Protein AF-A0A916QEJ2-F1 (afdb_monomer)

pLDDT: mean 86.18, std 12.15, range [43.97, 95.94]

Mean predicted aligned error: 6.48 Å

Nearest PDB structures (foldseek):
  6rd4-assembly1_7  TM=7.305E-01  e=7.258E-01  Polytomella sp. Pringsheim 198.80
  2jp1-assembly1_B  TM=6.575E-01  e=5.614E-01  Homo sapiens
  6mqi-assembly1_A  TM=7.002E-01  e=1.001E+00  Homo sapiens
  6j8y-assembly1_C  TM=5.744E-01  e=1.380E+00  Homo sapiens
  5in9-assembly2_B  TM=2.796E-01  e=3.855E+00  Canis lupus familiaris

Organism: NCBI:txid2749268

Radius of gyration: 16.2 Å; Cα contacts (8 Å, |Δi|>4): 136; chains: 1; bounding box: 36×39×44 Å

Sequence (119 aa):
MNLRLVVNKEADLHGVIDALHREAANAIGGRNLKIDIIDHASERLDEWWSQVLFEVAEVMEKRSYSDLPKILEANKLAGMSIDTAIDDTYVYIRLVDGDHVKFVLLERMPALMGVWTSE

Foldseek 3Di:
DEDEDEDALPDPPVVVVVVVCVVVCVVVVPDDYHYHYDFQADPVRVVLCVVLVVVVVVCLVVVVVVCVVVSSVVSDDPQKDWDWDDDQFWIWIWIDRPRGIDIDIDTRDHPPPPPPDDD

Secondary structure (DSSP, 8-state):
-EEEEE--TT--HHHHHHHHHHHHHHHHTT---EEEEE-B--HHHHHHHHHHHHHHHHHHHTT-GGGHHHHHHHTPPTTEEEEEEE-SSEEEEEEEETTEEEEEEEEPPP---------

Solvent-accessible surface area (backbone atoms only — not comparable to full-atom values): 7324 Å² total; per-residue (Å²): 88,83,45,80,43,81,67,63,86,82,57,62,61,66,65,52,52,53,50,47,51,62,58,42,55,77,73,52,76,81,58,67,76,44,78,45,74,51,65,53,57,41,70,69,55,52,54,52,48,63,69,48,44,62,63,52,48,51,30,59,74,69,64,43,64,87,49,49,67,57,59,55,58,74,70,57,55,91,77,50,47,80,48,78,49,74,60,95,54,35,38,40,38,40,40,36,48,85,92,25,24,39,72,47,81,44,77,50,75,76,81,80,72,70,81,87,68,87,133

Structure (mmCIF, N/CA/C/O backbone):
data_AF-A0A916QEJ2-F1
#
_entry.id   AF-A0A916QEJ2-F1
#
loop_
_atom_site.group_PDB
_atom_site.id
_atom_site.type_symbol
_atom_site.label_atom_id
_atom_site.label_alt_id
_atom_site.label_comp_id
_atom_site.label_asym_id
_atom_site.label_entity_id
_atom_site.label_seq_id
_atom_site.pdbx_PDB_ins_code
_atom_site.Cartn_x
_atom_site.Cartn_y
_atom_site.Cartn_z
_atom_site.occupancy
_atom_site.B_iso_or_equiv
_atom_site.auth_seq_id
_atom_site.auth_comp_id
_atom_site.auth_asym_id
_atom_site.auth_atom_id
_atom_site.pdbx_PDB_model_num
ATOM 1 N N . MET A 1 1 ? -3.807 -12.159 16.190 1.00 77.81 1 MET A N 1
ATOM 2 C CA . MET A 1 1 ? -3.722 -13.375 15.343 1.00 77.81 1 MET A CA 1
ATOM 3 C C . MET A 1 1 ? -3.056 -12.959 14.049 1.00 77.81 1 MET A C 1
ATOM 5 O O . MET A 1 1 ? -3.408 -11.888 13.581 1.00 77.81 1 MET A O 1
ATOM 9 N N . ASN A 1 2 ? -2.119 -13.740 13.507 1.00 82.25 2 ASN A N 1
ATOM 10 C CA . ASN A 1 2 ? -1.417 -13.367 12.274 1.00 82.25 2 ASN A CA 1
ATOM 11 C C . ASN A 1 2 ? -1.904 -14.254 11.131 1.00 82.25 2 ASN A C 1
ATOM 13 O O . ASN A 1 2 ? -1.859 -15.480 11.249 1.00 82.25 2 ASN A O 1
ATOM 17 N N . LEU A 1 3 ? -2.362 -13.635 10.050 1.00 85.62 3 LEU A N 1
ATOM 18 C CA . LEU A 1 3 ? -2.737 -14.308 8.816 1.00 85.62 3 LEU A CA 1
ATOM 19 C C . LEU A 1 3 ? -1.757 -13.893 7.725 1.00 85.62 3 LEU A C 1
ATOM 21 O O . LEU A 1 3 ? -1.538 -12.705 7.515 1.00 85.62 3 LEU A O 1
ATOM 25 N N . ARG A 1 4 ? -1.194 -14.878 7.024 1.00 87.50 4 ARG A N 1
ATOM 26 C CA . ARG A 1 4 ? -0.393 -14.634 5.826 1.00 87.50 4 ARG A CA 1
ATOM 27 C C . ARG A 1 4 ? -1.239 -14.883 4.591 1.00 87.50 4 ARG A C 1
ATOM 29 O O . ARG A 1 4 ? -1.805 -15.968 4.462 1.00 87.50 4 ARG A O 1
ATOM 36 N N . LEU A 1 5 ? -1.312 -13.898 3.707 1.00 87.19 5 LEU A N 1
ATOM 37 C CA . LEU A 1 5 ? -2.166 -13.929 2.528 1.00 87.19 5 LEU A CA 1
ATOM 38 C C . LEU A 1 5 ? -1.315 -13.871 1.261 1.00 87.19 5 LEU A C 1
ATOM 40 O O . LEU A 1 5 ? -0.553 -12.931 1.075 1.00 87.19 5 LEU A O 1
ATOM 44 N N . VAL A 1 6 ? -1.471 -14.858 0.382 1.00 86.75 6 VAL A N 1
ATOM 45 C CA . VAL A 1 6 ? -0.918 -14.813 -0.977 1.00 86.75 6 VAL A CA 1
ATOM 46 C C . VAL A 1 6 ? -2.026 -14.318 -1.894 1.00 86.75 6 VAL A C 1
ATOM 48 O O . VAL A 1 6 ? -3.103 -14.914 -1.933 1.00 86.75 6 VAL A O 1
ATOM 51 N N . VAL A 1 7 ? -1.771 -13.238 -2.624 1.00 84.62 7 VAL A N 1
ATOM 52 C CA . VAL A 1 7 ? -2.727 -12.653 -3.570 1.00 84.62 7 VAL A CA 1
ATOM 53 C C . VAL A 1 7 ? -2.160 -12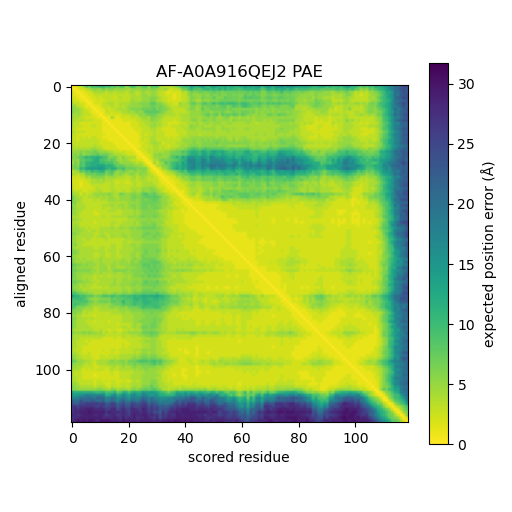.658 -4.982 1.00 84.62 7 VAL A C 1
ATOM 55 O O . VAL A 1 7 ? -0.952 -12.585 -5.194 1.00 84.62 7 VAL A O 1
ATOM 58 N N . ASN A 1 8 ? -3.050 -12.748 -5.968 1.00 87.19 8 ASN A N 1
ATOM 59 C CA . ASN A 1 8 ? -2.672 -12.565 -7.363 1.00 87.19 8 ASN A CA 1
ATOM 60 C C . ASN A 1 8 ? -2.234 -11.106 -7.600 1.00 87.19 8 ASN A C 1
ATOM 62 O O . ASN A 1 8 ? -2.794 -10.196 -6.991 1.00 87.19 8 ASN A O 1
ATOM 66 N N . LYS A 1 9 ? -1.292 -10.874 -8.524 1.00 85.62 9 LYS A N 1
ATOM 67 C CA . LYS A 1 9 ? -0.839 -9.528 -8.910 1.00 85.62 9 LYS A CA 1
ATOM 68 C C . LYS A 1 9 ? -1.962 -8.596 -9.380 1.00 85.62 9 LYS A C 1
ATOM 70 O O . LYS A 1 9 ? -1.832 -7.388 -9.258 1.00 85.62 9 LYS A O 1
ATOM 75 N N . GLU A 1 10 ? -3.067 -9.144 -9.879 1.00 86.75 10 GLU A N 1
ATOM 76 C CA . GLU A 1 10 ? -4.234 -8.389 -10.346 1.00 86.75 10 GLU A CA 1
ATOM 77 C C . GLU A 1 10 ? -5.320 -8.222 -9.273 1.00 86.75 10 GLU A C 1
ATOM 79 O O . GLU A 1 10 ? -6.336 -7.578 -9.532 1.00 86.75 10 GLU A O 1
ATOM 84 N N . ALA A 1 11 ? -5.112 -8.754 -8.065 1.00 86.12 11 ALA A N 1
ATOM 85 C CA . ALA A 1 11 ? -6.110 -8.706 -7.006 1.00 86.12 11 ALA A CA 1
ATOM 86 C C . ALA A 1 11 ? -6.475 -7.265 -6.618 1.00 86.12 11 ALA A C 1
ATOM 88 O O . ALA A 1 11 ? -5.604 -6.399 -6.477 1.00 86.12 11 ALA A O 1
ATOM 89 N N . ASP A 1 12 ? -7.772 -7.049 -6.396 1.00 87.75 12 ASP A N 1
ATOM 90 C CA . ASP A 1 12 ? -8.290 -5.892 -5.675 1.00 87.75 12 ASP A CA 1
ATOM 91 C C . ASP A 1 12 ? -8.031 -6.100 -4.181 1.00 87.75 12 ASP A C 1
ATOM 93 O O . ASP A 1 12 ? -8.774 -6.796 -3.483 1.00 87.75 12 ASP A O 1
ATOM 97 N N . LEU A 1 13 ? -6.923 -5.536 -3.703 1.00 88.00 13 LEU A N 1
ATOM 98 C CA . LEU A 1 13 ? -6.500 -5.726 -2.325 1.00 88.00 13 LEU A CA 1
ATOM 99 C C . LEU A 1 13 ? -7.519 -5.153 -1.331 1.00 88.00 13 LEU A C 1
ATOM 101 O O . LEU A 1 13 ? -7.748 -5.768 -0.294 1.00 88.00 13 LEU A O 1
ATOM 105 N N . HIS A 1 14 ? -8.160 -4.030 -1.659 1.00 89.19 14 HIS A N 1
ATOM 106 C CA . HIS A 1 14 ? -9.180 -3.437 -0.799 1.00 89.19 14 HIS A CA 1
ATOM 107 C C . HIS A 1 14 ? -10.360 -4.400 -0.628 1.00 89.19 14 HIS A C 1
ATOM 109 O O . HIS A 1 14 ? -10.689 -4.759 0.502 1.00 89.19 14 HIS A O 1
ATOM 115 N N . GLY A 1 15 ? -10.919 -4.915 -1.728 1.00 90.19 15 GLY A N 1
ATOM 116 C CA . GLY A 1 15 ? -12.024 -5.876 -1.676 1.00 90.19 15 GLY A CA 1
ATOM 117 C C . GLY A 1 15 ? -11.687 -7.164 -0.912 1.00 90.19 15 GLY A C 1
ATOM 118 O O . GLY A 1 15 ? -12.522 -7.684 -0.168 1.00 90.19 15 GLY A O 1
ATOM 119 N N . VAL A 1 16 ? -10.454 -7.666 -1.045 1.00 89.75 16 VAL A N 1
ATOM 120 C CA . VAL A 1 16 ? -9.993 -8.863 -0.323 1.00 89.75 16 VAL A CA 1
ATOM 121 C C . VAL A 1 16 ? -9.885 -8.614 1.184 1.00 89.75 16 VAL A C 1
ATOM 123 O O . VAL A 1 16 ? -10.365 -9.428 1.975 1.00 89.75 16 VAL A O 1
ATOM 126 N N . ILE A 1 17 ? -9.270 -7.504 1.594 1.00 89.06 17 ILE A N 1
ATOM 127 C CA . ILE A 1 17 ? -9.076 -7.166 3.011 1.00 89.06 17 ILE A CA 1
ATOM 128 C C . ILE A 1 17 ? -10.417 -6.847 3.686 1.00 89.06 17 ILE A C 1
ATOM 130 O O . ILE A 1 17 ? -10.672 -7.303 4.801 1.00 89.06 17 ILE A O 1
ATOM 134 N N . ASP A 1 18 ? -11.305 -6.138 2.995 1.00 89.06 18 ASP A N 1
ATOM 135 C CA . ASP A 1 18 ? -12.657 -5.824 3.458 1.00 89.06 18 ASP A CA 1
ATOM 136 C C . ASP A 1 18 ? -13.509 -7.098 3.650 1.00 89.06 18 ASP A C 1
ATOM 138 O O . ASP A 1 18 ? -14.130 -7.301 4.700 1.00 89.06 18 ASP A O 1
ATOM 142 N N . ALA A 1 19 ? -13.469 -8.034 2.692 1.00 89.12 19 ALA A N 1
ATOM 143 C CA . ALA A 1 19 ? -14.118 -9.338 2.845 1.00 89.12 19 ALA A CA 1
ATOM 144 C C . ALA A 1 19 ? -13.557 -10.127 4.037 1.00 89.12 19 ALA A C 1
ATOM 146 O O . ALA A 1 19 ? -14.324 -10.652 4.849 1.00 89.12 19 ALA A O 1
ATOM 147 N N . LEU A 1 20 ? -12.230 -10.148 4.185 1.00 88.06 20 LEU A N 1
ATOM 148 C CA . LEU A 1 20 ? -11.564 -10.836 5.282 1.00 88.06 20 LEU A CA 1
ATOM 149 C C . LEU A 1 20 ? -11.959 -10.254 6.644 1.00 88.06 20 LEU A C 1
ATOM 151 O O . LEU A 1 20 ? -12.248 -11.019 7.562 1.00 88.06 20 LEU A O 1
ATOM 155 N N . HIS A 1 21 ? -12.019 -8.929 6.792 1.00 84.69 21 HIS A N 1
ATOM 156 C CA . HIS A 1 21 ? -12.459 -8.308 8.041 1.00 84.69 21 HIS A CA 1
ATOM 157 C C . HIS A 1 21 ? -13.912 -8.644 8.380 1.00 84.69 21 HIS A C 1
ATOM 159 O O . HIS A 1 21 ? -14.192 -8.983 9.532 1.00 84.69 21 HIS A O 1
ATOM 165 N N . ARG A 1 22 ? -14.827 -8.626 7.401 1.00 85.81 22 ARG A N 1
ATOM 166 C CA . ARG A 1 22 ? -16.231 -9.016 7.625 1.00 85.81 22 ARG A CA 1
ATOM 167 C C . ARG A 1 22 ? -16.378 -10.461 8.087 1.00 85.81 22 ARG A C 1
ATOM 169 O O . ARG A 1 22 ? -17.126 -10.735 9.024 1.00 85.81 22 ARG A O 1
ATOM 176 N N . GLU A 1 23 ? -15.680 -11.388 7.439 1.00 85.12 23 GLU A N 1
ATOM 177 C CA . GLU A 1 23 ? -15.736 -12.807 7.799 1.00 85.12 23 GLU A CA 1
ATOM 178 C C . GLU A 1 23 ? -15.061 -13.066 9.148 1.00 85.12 23 GLU A C 1
ATOM 180 O O . GLU A 1 23 ? -15.601 -13.771 10.007 1.00 85.12 23 GLU A O 1
ATOM 185 N N . ALA A 1 24 ? -13.905 -12.441 9.374 1.00 83.44 24 ALA A N 1
ATOM 186 C CA . ALA A 1 24 ? -13.141 -12.614 10.593 1.00 83.44 24 ALA A CA 1
ATOM 187 C C . ALA A 1 24 ? -13.847 -12.000 11.808 1.00 83.44 24 ALA A C 1
ATOM 189 O O . ALA A 1 24 ? -13.793 -12.607 12.875 1.00 83.44 24 ALA A O 1
ATOM 190 N N . ALA A 1 25 ? -14.561 -10.875 11.671 1.00 78.06 25 ALA A N 1
ATOM 191 C CA . ALA A 1 25 ? -15.320 -10.253 12.763 1.00 78.06 25 ALA A CA 1
ATOM 192 C C . ALA A 1 25 ? -16.278 -11.244 13.448 1.00 78.06 25 ALA A C 1
ATOM 194 O O . ALA A 1 25 ? -16.359 -11.283 14.678 1.00 78.06 25 ALA A O 1
ATOM 195 N N . ASN A 1 26 ? -16.918 -12.112 12.659 1.00 77.62 26 ASN A N 1
ATOM 196 C CA . ASN A 1 26 ? -17.811 -13.156 13.159 1.00 77.62 26 ASN A CA 1
ATOM 197 C C . ASN A 1 26 ? -17.059 -14.317 13.837 1.00 77.62 26 ASN A C 1
ATOM 199 O O . ASN A 1 26 ? -17.589 -14.950 14.747 1.00 77.62 26 ASN A O 1
ATOM 203 N N . ALA A 1 27 ? -15.823 -14.600 13.416 1.00 79.31 27 ALA A N 1
ATOM 204 C CA . ALA A 1 27 ? -15.046 -15.757 13.865 1.00 79.31 27 ALA A CA 1
ATOM 205 C C . ALA A 1 27 ? -14.090 -15.465 15.040 1.00 79.31 27 ALA A C 1
ATOM 207 O O . ALA A 1 27 ? -13.792 -16.355 15.841 1.00 79.31 27 ALA A O 1
ATOM 208 N N . ILE A 1 28 ? -13.569 -14.238 15.153 1.00 78.50 28 ILE A N 1
ATOM 209 C CA . ILE A 1 28 ? -12.447 -13.925 16.057 1.00 78.50 28 ILE A CA 1
ATOM 210 C C . ILE A 1 28 ? -12.851 -13.181 17.331 1.00 78.50 28 ILE A C 1
ATOM 212 O O . ILE A 1 28 ? -11.985 -12.929 18.170 1.00 78.50 28 ILE A O 1
ATOM 216 N N . GLY A 1 29 ? -14.140 -12.871 17.509 1.00 72.50 29 GLY A N 1
ATOM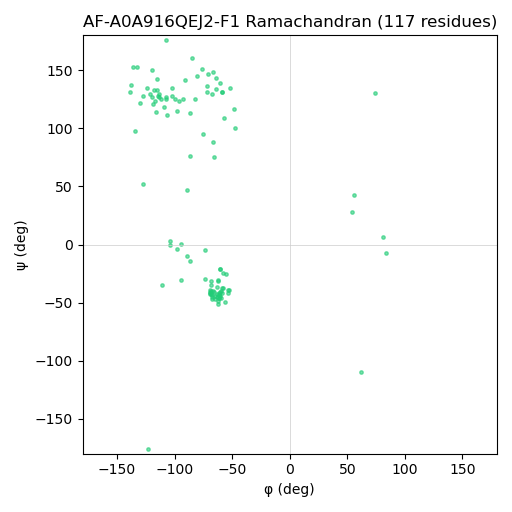 217 C CA . GLY A 1 29 ? -14.689 -12.337 18.760 1.00 72.50 29 GLY A CA 1
ATOM 218 C C . GLY A 1 29 ? -13.996 -11.059 19.246 1.00 72.50 29 GLY A C 1
ATOM 219 O O . GLY A 1 29 ? -13.666 -10.958 20.424 1.00 72.50 29 GLY A O 1
ATOM 220 N N . GLY A 1 30 ? -13.702 -10.126 18.335 1.00 70.12 30 GLY A N 1
ATOM 221 C CA . GLY A 1 30 ? -13.080 -8.833 18.660 1.00 70.12 30 GLY A CA 1
ATOM 222 C C . GLY A 1 30 ? -11.556 -8.846 18.845 1.00 70.12 30 GLY A C 1
ATOM 223 O O . GLY A 1 30 ? -10.981 -7.829 19.223 1.00 70.12 30 GLY A O 1
ATOM 224 N N . ARG A 1 31 ? -10.867 -9.966 18.588 1.00 78.19 31 ARG A N 1
ATOM 225 C CA . ARG A 1 31 ? -9.392 -9.992 18.568 1.00 78.19 31 ARG A CA 1
ATOM 226 C C . ARG A 1 31 ? -8.849 -9.249 17.348 1.00 78.19 31 ARG A C 1
ATOM 228 O O . ARG A 1 31 ? -9.420 -9.350 16.272 1.00 78.19 31 ARG A O 1
ATOM 235 N N . ASN A 1 32 ? -7.694 -8.597 17.489 1.00 72.94 32 ASN A N 1
ATOM 236 C CA . ASN A 1 32 ? -7.060 -7.931 16.353 1.00 72.94 32 ASN A CA 1
ATOM 237 C C . ASN A 1 32 ? -6.466 -8.953 15.360 1.00 72.94 32 ASN A C 1
ATOM 239 O O . ASN A 1 32 ? -5.747 -9.894 15.753 1.00 72.94 32 ASN A O 1
ATOM 243 N N . LEU A 1 33 ? -6.777 -8.766 14.078 1.00 81.00 33 LEU A N 1
ATOM 244 C CA . LEU A 1 33 ? -6.257 -9.547 12.963 1.00 81.00 33 LEU A CA 1
ATOM 245 C C . LEU A 1 33 ? -5.098 -8.774 12.339 1.00 81.00 33 LEU A C 1
ATOM 247 O O . LEU A 1 33 ? -5.291 -7.698 11.792 1.00 81.00 33 LEU A O 1
ATOM 251 N N . LYS A 1 34 ? -3.892 -9.332 12.417 1.00 81.44 34 LYS A N 1
ATOM 252 C CA . LYS A 1 34 ? -2.741 -8.812 11.688 1.00 81.44 34 LYS A CA 1
ATOM 253 C C . LYS A 1 34 ? -2.644 -9.552 10.360 1.00 81.44 34 LYS A C 1
ATOM 255 O O . LYS A 1 34 ? -2.599 -10.785 10.355 1.00 81.44 34 LYS A O 1
ATOM 260 N N . ILE A 1 35 ? -2.624 -8.804 9.265 1.0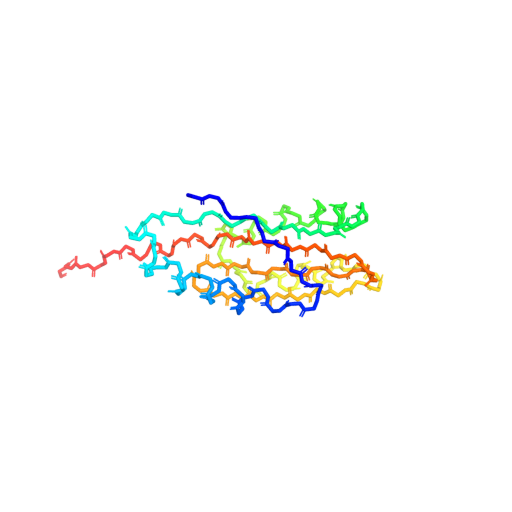0 84.88 35 ILE A N 1
ATOM 261 C CA . ILE A 1 35 ? -2.574 -9.344 7.909 1.00 84.88 35 ILE A CA 1
ATOM 262 C C . ILE A 1 35 ? -1.193 -9.048 7.338 1.00 84.88 35 ILE A C 1
ATOM 264 O O . ILE A 1 35 ? -0.812 -7.892 7.193 1.00 84.88 35 ILE A O 1
ATOM 268 N N . ASP A 1 36 ? -0.458 -10.106 7.019 1.00 85.81 36 ASP A N 1
ATOM 269 C CA . ASP A 1 36 ? 0.828 -10.029 6.340 1.00 85.81 36 ASP A CA 1
ATOM 270 C C . ASP A 1 36 ? 0.618 -10.496 4.890 1.00 85.81 36 ASP A C 1
ATOM 272 O O . ASP A 1 36 ? 0.314 -11.667 4.635 1.00 85.81 36 ASP A O 1
ATOM 276 N N . ILE A 1 37 ? 0.738 -9.585 3.927 1.00 88.88 37 ILE A N 1
ATOM 277 C CA . ILE A 1 37 ? 0.598 -9.914 2.504 1.00 88.88 37 ILE A CA 1
ATOM 278 C C . ILE A 1 37 ? 1.935 -10.467 2.011 1.00 88.88 37 ILE A C 1
ATOM 280 O O . ILE A 1 37 ? 2.975 -9.835 2.175 1.00 88.88 37 ILE A O 1
ATOM 284 N N . ILE A 1 38 ? 1.909 -11.662 1.429 1.00 88.44 38 ILE A N 1
ATOM 285 C CA . ILE A 1 38 ? 3.056 -12.249 0.745 1.00 88.44 38 ILE A CA 1
ATOM 286 C C . ILE A 1 38 ? 3.025 -11.739 -0.692 1.00 88.44 38 ILE A C 1
ATOM 288 O O . ILE A 1 38 ? 2.109 -12.069 -1.449 1.00 88.44 38 ILE A O 1
ATOM 292 N N . ASP A 1 39 ? 4.021 -10.937 -1.044 1.00 88.06 39 ASP A N 1
ATOM 293 C CA . ASP A 1 39 ? 4.209 -10.403 -2.384 1.00 88.06 39 ASP A CA 1
ATOM 294 C C . ASP A 1 39 ? 5.393 -11.075 -3.107 1.00 88.06 39 ASP A C 1
ATOM 296 O O . ASP A 1 39 ? 6.068 -11.960 -2.571 1.00 88.06 39 ASP A O 1
ATOM 300 N N . HIS A 1 40 ? 5.590 -10.700 -4.370 1.00 90.62 40 HIS A N 1
ATOM 301 C CA . HIS A 1 40 ? 6.682 -11.179 -5.218 1.00 90.62 40 HIS A CA 1
ATOM 302 C C . HIS A 1 40 ? 7.421 -9.976 -5.810 1.00 90.62 40 HIS A C 1
ATOM 304 O O . HIS A 1 40 ? 7.577 -9.857 -7.032 1.00 90.62 40 HIS A O 1
ATOM 310 N N . ALA A 1 41 ? 7.824 -9.051 -4.935 1.00 90.69 41 ALA A N 1
ATOM 311 C CA . ALA A 1 41 ? 8.534 -7.845 -5.330 1.00 90.69 41 ALA A 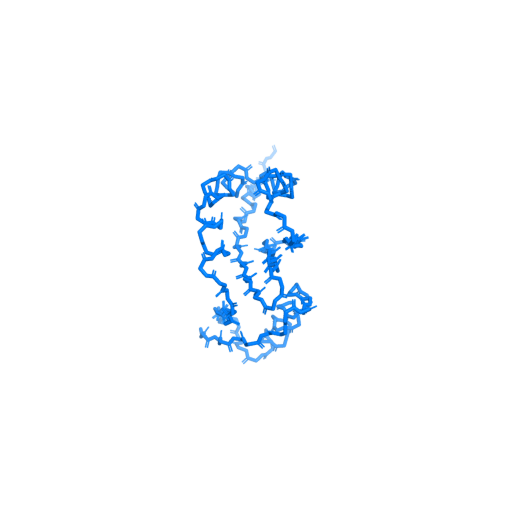CA 1
ATOM 312 C C . ALA A 1 41 ? 9.898 -8.191 -5.954 1.00 90.69 41 ALA A C 1
ATOM 314 O O . ALA A 1 41 ? 10.567 -9.147 -5.560 1.00 90.69 41 ALA A O 1
ATOM 315 N N . SER A 1 42 ? 10.298 -7.422 -6.965 1.00 93.56 42 SER A N 1
ATOM 316 C CA . SER A 1 42 ? 11.676 -7.419 -7.454 1.00 93.56 42 SER A CA 1
ATOM 317 C C . SER A 1 42 ? 12.521 -6.465 -6.614 1.00 93.56 42 SER A C 1
ATOM 319 O O . SER A 1 42 ? 11.996 -5.523 -6.022 1.00 93.56 42 SER A O 1
ATOM 321 N N . GLU A 1 43 ? 13.842 -6.636 -6.652 1.00 94.69 43 GLU A N 1
ATOM 322 C CA . GLU A 1 43 ? 14.787 -5.689 -6.041 1.00 94.69 43 GLU A CA 1
ATOM 323 C C . GLU A 1 43 ? 14.545 -4.255 -6.537 1.00 94.69 43 GLU A C 1
ATOM 325 O O . GLU A 1 43 ? 14.497 -3.319 -5.749 1.00 94.69 43 GLU A O 1
ATOM 330 N N . ARG A 1 44 ? 14.241 -4.093 -7.830 1.00 94.00 44 ARG A N 1
ATOM 331 C CA . ARG A 1 44 ? 13.873 -2.805 -8.433 1.00 94.00 44 ARG A CA 1
ATOM 332 C C . ARG A 1 44 ? 12.621 -2.178 -7.805 1.00 94.00 44 ARG A C 1
ATOM 334 O O . ARG A 1 44 ? 12.587 -0.962 -7.625 1.00 94.00 44 ARG A O 1
ATOM 341 N N . LEU A 1 45 ? 11.593 -2.972 -7.484 1.00 94.94 45 LEU A N 1
ATOM 342 C CA . LEU A 1 45 ? 10.403 -2.474 -6.782 1.00 94.94 45 LEU A CA 1
ATOM 343 C C . LEU A 1 45 ? 10.723 -2.086 -5.335 1.00 94.94 45 LEU A C 1
ATOM 345 O O . LEU A 1 45 ? 10.209 -1.077 -4.855 1.00 94.94 45 LEU A O 1
ATOM 349 N N . ASP A 1 46 ? 11.569 -2.855 -4.650 1.00 94.94 46 ASP A N 1
ATOM 350 C CA . ASP A 1 46 ? 11.972 -2.569 -3.270 1.00 94.94 46 ASP A CA 1
ATOM 351 C C . ASP A 1 46 ? 12.860 -1.321 -3.163 1.00 94.94 46 ASP A C 1
ATOM 353 O O . ASP A 1 46 ? 12.661 -0.490 -2.270 1.00 94.94 46 ASP A O 1
ATOM 357 N N . GLU A 1 47 ? 13.797 -1.144 -4.093 1.00 95.50 47 GLU A N 1
ATOM 358 C CA . GLU A 1 47 ? 14.628 0.056 -4.205 1.00 95.50 47 GLU A CA 1
ATOM 359 C C . GLU A 1 47 ? 13.775 1.291 -4.485 1.00 95.50 47 GLU A C 1
ATOM 361 O O . GLU A 1 47 ? 13.897 2.301 -3.789 1.00 95.50 47 GLU A O 1
ATOM 366 N N . TRP A 1 48 ? 12.873 1.201 -5.463 1.00 95.38 48 TRP A N 1
ATOM 367 C CA . TRP A 1 48 ? 11.956 2.287 -5.786 1.00 95.38 48 TRP A CA 1
ATOM 368 C C . TRP A 1 48 ? 11.068 2.655 -4.594 1.00 95.38 48 TRP A C 1
ATOM 370 O O . TRP A 1 48 ? 10.950 3.827 -4.239 1.00 95.38 48 TRP A O 1
ATOM 380 N N . TRP A 1 49 ? 10.492 1.654 -3.920 1.00 95.94 49 TRP A N 1
ATOM 381 C CA . TRP A 1 49 ? 9.676 1.875 -2.729 1.00 95.94 49 TRP A CA 1
ATOM 382 C C . TRP A 1 49 ? 10.470 2.577 -1.624 1.00 95.94 49 TRP A C 1
ATOM 384 O O . TRP A 1 49 ? 9.974 3.513 -1.000 1.00 95.94 49 TRP A O 1
ATOM 394 N N . SER A 1 50 ? 11.723 2.174 -1.417 1.00 95.31 50 SER A N 1
ATOM 395 C CA . SER A 1 50 ? 12.609 2.789 -0.424 1.00 95.31 50 SER A CA 1
ATOM 396 C C . SER A 1 50 ? 12.900 4.264 -0.719 1.00 95.31 50 SER A C 1
ATOM 398 O O . SER A 1 50 ? 13.059 5.044 0.219 1.00 95.31 50 SER A O 1
ATOM 400 N N . GLN A 1 51 ? 12.935 4.667 -1.994 1.00 94.75 51 GLN A N 1
ATOM 401 C CA . GLN A 1 51 ? 13.140 6.066 -2.392 1.00 94.75 51 GLN A CA 1
ATOM 402 C C . GLN A 1 51 ? 11.945 6.949 -2.023 1.00 94.75 51 GLN A C 1
ATOM 404 O O . GLN A 1 51 ? 12.136 8.047 -1.505 1.00 94.75 51 GLN A O 1
ATOM 409 N N . VAL A 1 52 ? 10.720 6.461 -2.238 1.00 94.94 52 VAL A N 1
ATOM 410 C CA . VAL A 1 52 ? 9.488 7.230 -1.980 1.00 94.94 52 VAL A CA 1
ATOM 411 C C . VAL A 1 52 ? 8.952 7.065 -0.554 1.00 94.94 52 VAL A C 1
ATOM 413 O O . VAL A 1 52 ? 8.054 7.801 -0.145 1.00 94.94 52 VAL A O 1
ATOM 416 N N . LEU A 1 53 ? 9.499 6.125 0.227 1.00 94.19 53 LEU A N 1
ATOM 417 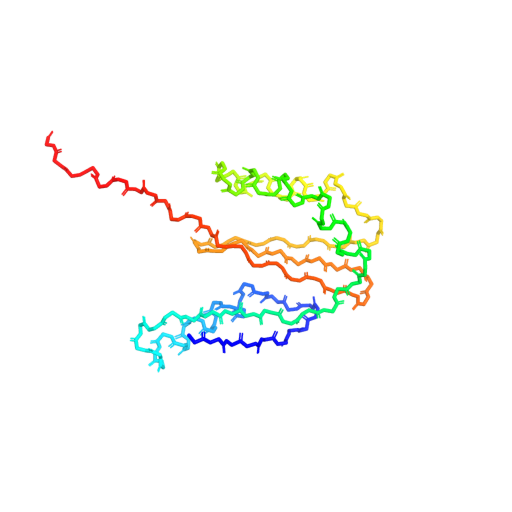C CA . LEU A 1 53 ? 9.010 5.766 1.563 1.00 94.19 53 LEU A CA 1
ATOM 418 C C . LEU A 1 53 ? 8.893 6.973 2.501 1.00 94.19 53 LEU A C 1
ATOM 420 O O . LEU A 1 53 ? 7.916 7.080 3.240 1.00 94.19 53 LEU A O 1
ATOM 424 N N . PHE A 1 54 ? 9.872 7.879 2.477 1.00 94.12 54 PHE A N 1
ATOM 425 C CA . PHE A 1 54 ? 9.870 9.055 3.348 1.00 94.12 54 PHE A CA 1
ATOM 426 C C . PHE A 1 54 ? 8.774 10.059 2.976 1.00 94.12 54 PHE A C 1
ATOM 428 O O . PHE A 1 54 ? 8.088 10.560 3.863 1.00 94.12 54 PHE A O 1
ATOM 435 N N . GLU A 1 55 ? 8.563 10.313 1.684 1.00 94.75 55 GLU A N 1
ATOM 436 C CA . GLU A 1 55 ? 7.496 11.204 1.206 1.00 94.75 55 GLU A CA 1
ATOM 437 C C . GLU A 1 55 ? 6.108 10.613 1.500 1.00 94.75 55 GLU A C 1
ATOM 439 O O . GLU A 1 55 ? 5.200 11.314 1.949 1.00 94.75 55 GLU A O 1
ATOM 444 N N . VAL A 1 56 ? 5.955 9.296 1.327 1.00 94.12 56 VAL A N 1
ATOM 445 C CA . VAL A 1 56 ? 4.736 8.572 1.714 1.00 94.12 56 VAL A CA 1
ATOM 446 C C . VAL A 1 56 ? 4.500 8.687 3.219 1.00 94.12 56 VAL A C 1
ATOM 448 O O . VAL A 1 56 ? 3.383 8.992 3.635 1.00 94.12 56 VAL A O 1
ATOM 451 N N . ALA A 1 57 ? 5.532 8.485 4.042 1.00 92.25 57 ALA A N 1
ATOM 452 C CA . ALA A 1 57 ? 5.428 8.621 5.492 1.00 92.25 57 ALA A CA 1
ATOM 453 C C . ALA A 1 57 ? 5.014 10.043 5.904 1.00 92.25 57 ALA A C 1
ATOM 455 O O . ALA A 1 57 ? 4.148 10.201 6.761 1.00 92.25 57 ALA A O 1
ATOM 456 N N . GLU A 1 58 ? 5.561 11.075 5.256 1.00 93.25 58 GLU A N 1
ATOM 457 C CA . GLU A 1 58 ? 5.171 12.467 5.495 1.00 93.25 58 GLU A CA 1
ATOM 458 C C . GLU A 1 58 ? 3.694 12.716 5.157 1.00 93.25 58 GLU A C 1
ATOM 460 O O . GLU A 1 58 ? 2.985 13.375 5.922 1.00 93.25 58 GLU A O 1
ATOM 465 N N . VAL A 1 59 ? 3.196 12.160 4.051 1.00 93.00 59 VAL A N 1
ATOM 466 C CA . VAL A 1 59 ? 1.775 12.260 3.701 1.00 93.00 59 VAL A CA 1
ATOM 467 C C . VAL A 1 59 ? 0.881 11.520 4.687 1.00 93.00 59 VAL A C 1
ATOM 469 O O . VAL A 1 59 ? -0.173 12.046 5.059 1.00 93.00 59 VAL A O 1
ATOM 472 N N . MET A 1 60 ? 1.292 10.332 5.133 1.00 91.94 60 MET A N 1
ATOM 473 C CA . MET A 1 60 ? 0.560 9.571 6.146 1.00 91.94 60 MET A CA 1
ATOM 474 C C . MET A 1 60 ? 0.475 10.343 7.468 1.00 91.94 60 MET A C 1
ATOM 476 O O . MET A 1 60 ? -0.612 10.431 8.043 1.00 91.94 60 MET A O 1
ATOM 480 N N . GLU A 1 61 ? 1.579 10.962 7.895 1.00 90.44 61 GLU A N 1
ATOM 481 C CA . GLU A 1 61 ? 1.666 11.779 9.112 1.00 90.44 61 GLU A CA 1
ATOM 482 C C . GLU A 1 61 ? 0.791 13.037 9.012 1.00 90.44 61 GLU A C 1
ATOM 484 O O . GLU A 1 61 ? -0.017 13.327 9.894 1.00 90.44 61 GLU A O 1
ATOM 489 N N . LYS A 1 62 ? 0.872 13.757 7.886 1.00 92.50 62 LYS A N 1
ATOM 490 C CA . LYS A 1 62 ? 0.033 14.938 7.611 1.00 92.50 62 LYS A CA 1
ATOM 491 C C . LYS A 1 62 ? -1.414 14.590 7.271 1.00 92.50 62 LYS A C 1
ATOM 493 O O . LYS A 1 62 ? -2.221 15.497 7.064 1.00 92.50 62 LYS A O 1
ATOM 498 N N . ARG A 1 63 ? -1.749 13.300 7.161 1.00 91.31 63 ARG A N 1
ATOM 499 C CA . ARG A 1 63 ? -3.066 12.791 6.740 1.00 91.31 63 ARG A CA 1
ATOM 500 C C . ARG A 1 63 ? -3.529 13.360 5.396 1.00 91.31 63 ARG A C 1
ATOM 502 O O . ARG A 1 63 ? -4.724 13.473 5.134 1.00 91.31 63 ARG A O 1
ATOM 509 N N . SER A 1 64 ? -2.583 13.728 4.537 1.00 92.44 64 SER A N 1
ATOM 510 C CA . SER A 1 64 ? -2.841 14.350 3.233 1.00 92.44 64 SER A CA 1
ATOM 511 C C . SER A 1 64 ? -2.992 13.280 2.152 1.00 92.44 64 SER A C 1
ATOM 513 O O . SER A 1 64 ? -2.366 13.346 1.103 1.00 92.44 64 SER A O 1
ATOM 515 N N . TYR A 1 65 ? -3.788 12.239 2.423 1.00 91.25 65 TYR A N 1
ATOM 516 C CA . TYR A 1 65 ? -3.803 11.000 1.631 1.00 91.25 65 TYR A CA 1
ATOM 517 C C . TYR A 1 65 ? -4.128 11.210 0.143 1.00 91.25 65 TYR A C 1
ATOM 519 O O . TYR A 1 65 ? -3.701 10.420 -0.694 1.00 91.25 65 TYR A O 1
ATOM 527 N N . SER A 1 66 ? -4.831 12.295 -0.200 1.00 90.12 66 SER A N 1
ATOM 528 C CA . SER A 1 66 ? -5.092 12.711 -1.584 1.00 90.12 66 SER A CA 1
ATOM 529 C C . SER A 1 66 ? -3.827 13.012 -2.392 1.00 90.12 66 SER A C 1
ATOM 531 O O . SER A 1 66 ? -3.875 12.981 -3.619 1.00 90.12 66 SER A O 1
ATOM 533 N N . ASP A 1 67 ? -2.705 13.292 -1.727 1.00 92.94 67 ASP A N 1
ATOM 534 C CA . ASP A 1 67 ? -1.425 13.592 -2.367 1.00 92.94 67 ASP A CA 1
ATOM 535 C C . ASP A 1 67 ? -0.612 12.325 -2.681 1.00 92.94 67 ASP A C 1
ATOM 537 O O . ASP A 1 67 ? 0.317 12.387 -3.489 1.00 92.94 67 ASP A O 1
ATOM 541 N N . LEU A 1 68 ? -0.975 11.162 -2.116 1.00 92.25 68 LEU A N 1
ATOM 542 C CA . LEU A 1 68 ? -0.257 9.901 -2.348 1.00 92.25 68 LEU A CA 1
ATOM 543 C C . LEU A 1 68 ? -0.157 9.525 -3.831 1.00 92.25 68 LEU A C 1
ATOM 545 O O . LEU A 1 68 ? 0.962 9.264 -4.276 1.00 92.25 68 LEU A O 1
ATOM 549 N N . PRO A 1 69 ? -1.248 9.530 -4.633 1.00 92.44 69 PRO A N 1
ATOM 550 C CA . PRO A 1 69 ? -1.145 9.173 -6.046 1.00 92.44 69 PRO A CA 1
ATOM 551 C C . PRO A 1 69 ? -0.156 10.074 -6.790 1.00 92.44 69 PRO A C 1
ATOM 553 O O . PRO A 1 69 ? 0.609 9.605 -7.625 1.00 92.44 69 PRO A O 1
ATOM 556 N N . LYS A 1 70 ? -0.120 11.366 -6.448 1.00 93.19 70 LYS A N 1
ATOM 557 C CA . LYS A 1 70 ? 0.775 12.341 -7.076 1.00 93.19 70 LYS A CA 1
ATOM 558 C C . LYS A 1 70 ? 2.244 12.067 -6.747 1.00 93.19 70 LYS A C 1
ATOM 560 O O . LYS A 1 70 ? 3.074 12.126 -7.649 1.00 93.19 70 LYS A O 1
ATOM 565 N N . ILE A 1 71 ? 2.561 11.779 -5.486 1.00 93.19 71 ILE A N 1
ATOM 566 C CA . ILE A 1 71 ? 3.933 11.478 -5.037 1.00 93.19 71 ILE A CA 1
ATOM 567 C C . ILE A 1 71 ? 4.449 10.192 -5.680 1.00 93.19 71 ILE A C 1
ATOM 569 O O . ILE A 1 71 ? 5.578 10.142 -6.170 1.00 93.19 71 ILE A O 1
ATOM 573 N N . LEU A 1 72 ? 3.603 9.162 -5.716 1.00 94.25 72 LEU A N 1
ATOM 574 C CA . LEU A 1 72 ? 3.957 7.873 -6.296 1.00 94.25 72 LEU A CA 1
ATOM 575 C C . LEU A 1 72 ? 4.144 7.983 -7.818 1.00 94.25 72 LEU A C 1
ATOM 577 O O . LEU A 1 72 ? 5.131 7.486 -8.353 1.00 94.25 72 LEU A O 1
ATOM 581 N N . GLU A 1 73 ? 3.260 8.692 -8.525 1.00 93.31 73 GLU A N 1
ATOM 582 C CA . GLU A 1 73 ? 3.388 8.880 -9.977 1.00 93.31 73 GLU A CA 1
ATOM 583 C C . GLU A 1 73 ? 4.588 9.763 -10.365 1.00 93.31 73 GLU A C 1
ATOM 585 O O . GLU A 1 73 ? 5.194 9.532 -11.409 1.00 93.31 73 GLU A O 1
ATOM 590 N N . ALA A 1 74 ? 4.986 10.733 -9.533 1.00 91.25 74 ALA A N 1
ATOM 591 C CA . ALA A 1 74 ? 6.118 11.620 -9.824 1.00 91.25 74 ALA A CA 1
ATOM 592 C C . ALA A 1 74 ? 7.461 10.879 -9.956 1.00 91.25 74 ALA A C 1
ATOM 594 O O . ALA A 1 74 ? 8.325 11.307 -10.720 1.00 91.25 74 ALA A O 1
ATOM 595 N N . ASN A 1 75 ? 7.620 9.763 -9.242 1.00 86.19 75 ASN A N 1
ATOM 596 C CA . ASN A 1 75 ? 8.840 8.955 -9.239 1.00 86.19 75 ASN A CA 1
ATOM 597 C C . ASN A 1 75 ? 8.704 7.664 -10.060 1.00 86.19 75 ASN A C 1
ATOM 599 O O . ASN A 1 75 ? 9.620 6.844 -10.075 1.00 86.19 75 ASN A O 1
ATOM 603 N N . LYS A 1 76 ? 7.562 7.440 -10.717 1.00 92.25 76 LYS A N 1
ATOM 604 C CA . LYS A 1 76 ? 7.222 6.171 -11.366 1.00 92.25 76 LYS A CA 1
ATOM 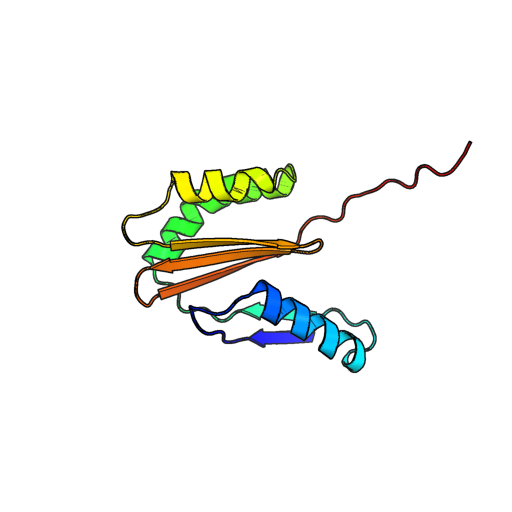605 C C . LYS A 1 76 ? 8.233 5.770 -12.437 1.00 92.25 76 LYS A C 1
ATOM 607 O O . LYS A 1 76 ? 8.564 6.540 -13.339 1.00 92.25 76 LYS A O 1
ATOM 612 N N . LEU A 1 77 ? 8.686 4.520 -12.369 1.00 90.00 77 LEU A N 1
ATOM 613 C CA . LEU A 1 77 ? 9.589 3.965 -13.373 1.00 90.00 77 LEU A CA 1
ATOM 614 C C . LEU A 1 77 ? 8.838 3.616 -14.665 1.00 90.00 77 LEU A C 1
ATOM 616 O O . LEU A 1 77 ? 7.669 3.232 -14.652 1.00 90.00 77 LEU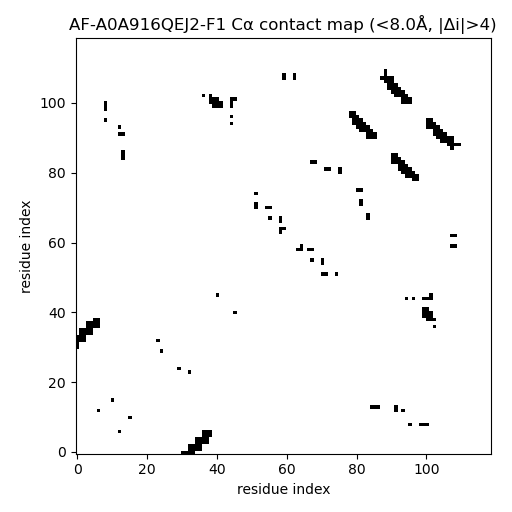 A O 1
ATOM 620 N N . ALA A 1 78 ? 9.539 3.674 -15.797 1.00 90.81 78 ALA A N 1
ATOM 621 C CA . ALA A 1 78 ? 8.993 3.203 -17.066 1.00 90.81 78 ALA A CA 1
ATOM 622 C C . ALA A 1 78 ? 8.599 1.716 -16.972 1.00 90.81 78 ALA A C 1
ATOM 624 O O . ALA A 1 78 ? 9.392 0.896 -16.506 1.00 90.81 78 ALA A O 1
ATOM 625 N N . GLY A 1 79 ? 7.385 1.389 -17.426 1.00 89.88 79 GLY A N 1
ATOM 626 C CA . GLY A 1 79 ? 6.825 0.032 -17.372 1.00 89.88 79 GLY A CA 1
ATOM 627 C C . GLY A 1 79 ? 6.164 -0.344 -16.041 1.00 89.88 79 GLY A C 1
ATOM 628 O O . GLY A 1 79 ? 5.515 -1.384 -15.978 1.00 89.88 79 GLY A O 1
ATOM 629 N N . MET A 1 80 ? 6.269 0.504 -15.013 1.00 94.19 80 MET A N 1
ATOM 630 C CA . MET A 1 80 ? 5.598 0.292 -13.733 1.00 94.19 80 MET A CA 1
ATOM 631 C C . MET A 1 80 ? 4.124 0.715 -13.809 1.00 94.19 80 MET A C 1
ATOM 633 O O . MET A 1 80 ? 3.792 1.711 -14.451 1.00 94.19 80 MET A O 1
ATOM 637 N N . SER A 1 81 ? 3.247 0.001 -13.106 1.00 94.00 81 SER A N 1
ATOM 638 C CA . SER A 1 81 ? 1.884 0.436 -12.786 1.00 94.00 81 SER A CA 1
ATOM 639 C C . SER A 1 81 ? 1.732 0.612 -11.281 1.00 94.00 81 SER A C 1
ATOM 641 O O . SER A 1 81 ? 2.295 -0.158 -10.504 1.00 94.00 81 SER A O 1
ATOM 643 N N . ILE A 1 82 ? 0.973 1.628 -10.882 1.00 94.62 82 ILE A N 1
ATOM 644 C CA . ILE A 1 82 ? 0.715 1.966 -9.486 1.00 94.62 82 ILE A CA 1
ATOM 645 C C . ILE A 1 82 ? -0.792 2.116 -9.341 1.00 94.62 82 ILE A C 1
ATOM 647 O O . ILE A 1 82 ? -1.393 2.954 -10.009 1.00 94.62 82 ILE A O 1
ATOM 651 N N . ASP A 1 83 ? -1.389 1.324 -8.458 1.00 93.19 83 ASP A N 1
ATOM 652 C CA . ASP A 1 83 ? -2.784 1.476 -8.065 1.00 93.19 83 ASP A CA 1
ATOM 653 C C . ASP A 1 83 ? -2.841 1.843 -6.588 1.00 93.19 83 ASP A C 1
ATOM 655 O O . ASP A 1 83 ? -2.173 1.229 -5.752 1.00 93.19 83 ASP A O 1
ATOM 659 N N . THR A 1 84 ? -3.648 2.851 -6.267 1.00 92.62 84 THR A N 1
ATOM 660 C CA . THR A 1 84 ? -3.892 3.272 -4.889 1.00 92.62 84 THR A CA 1
ATOM 661 C C . THR A 1 84 ? -5.380 3.237 -4.584 1.00 92.62 84 THR A C 1
ATOM 663 O O . THR A 1 84 ? -6.203 3.695 -5.375 1.00 92.62 84 THR A O 1
ATOM 666 N N . ALA A 1 85 ? -5.724 2.690 -3.424 1.00 91.75 85 ALA A N 1
ATOM 667 C CA . ALA A 1 85 ? -7.069 2.735 -2.869 1.00 91.75 85 ALA A CA 1
ATOM 668 C C . ALA A 1 85 ? -6.991 3.158 -1.404 1.00 91.75 85 ALA A C 1
ATOM 670 O O . ALA A 1 85 ? -5.979 2.954 -0.734 1.00 91.75 85 ALA A O 1
ATOM 671 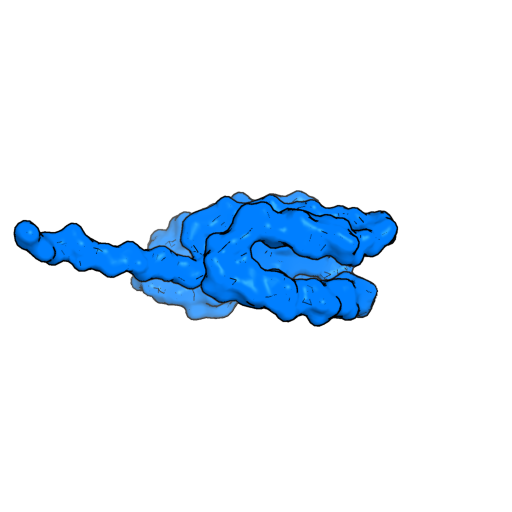N N . ILE A 1 86 ? -8.052 3.785 -0.909 1.00 91.00 86 ILE A N 1
ATOM 672 C CA . ILE A 1 86 ? -8.122 4.288 0.461 1.00 91.00 86 ILE A CA 1
ATOM 673 C C . ILE A 1 86 ? -9.522 3.983 0.985 1.00 91.00 86 ILE A C 1
ATOM 675 O O . ILE A 1 86 ? -10.507 4.308 0.324 1.00 91.00 86 ILE A O 1
ATOM 679 N N . ASP A 1 87 ? -9.600 3.402 2.175 1.00 90.06 87 ASP A N 1
ATOM 680 C CA . ASP A 1 87 ? -10.827 3.305 2.971 1.00 90.06 87 ASP A CA 1
ATOM 681 C C . ASP A 1 87 ? -10.595 3.949 4.340 1.00 90.06 87 ASP A C 1
ATOM 683 O O . ASP A 1 87 ? -9.529 4.510 4.571 1.00 90.06 87 ASP A O 1
ATOM 687 N N . ASP A 1 88 ? -11.558 3.892 5.259 1.00 86.50 88 ASP A N 1
ATOM 688 C CA . ASP A 1 88 ? -11.467 4.523 6.585 1.00 86.50 88 ASP A CA 1
ATOM 689 C C . ASP A 1 88 ? -10.322 4.024 7.480 1.00 86.50 88 ASP A C 1
ATOM 691 O O . ASP A 1 88 ? -9.904 4.744 8.389 1.00 86.50 88 ASP A O 1
ATOM 695 N N . THR A 1 89 ? -9.788 2.836 7.211 1.00 87.44 89 THR A N 1
ATOM 696 C CA . THR A 1 89 ? -8.796 2.156 8.051 1.00 87.44 89 THR A CA 1
ATOM 697 C C . THR A 1 89 ? -7.427 2.081 7.390 1.00 87.44 89 THR A C 1
ATOM 699 O O . THR A 1 89 ? -6.416 2.188 8.080 1.00 87.44 89 THR A O 1
ATOM 702 N N . TYR A 1 90 ? -7.364 1.936 6.069 1.00 91.62 90 TYR A N 1
ATOM 703 C CA . TYR A 1 90 ? -6.136 1.635 5.353 1.00 91.62 90 TYR A CA 1
ATOM 704 C C . TYR A 1 90 ? -5.954 2.468 4.089 1.00 91.62 90 TYR A C 1
ATOM 706 O O . TYR A 1 90 ? -6.893 2.891 3.413 1.00 91.62 90 TYR A O 1
ATOM 714 N N . VAL A 1 91 ? -4.683 2.641 3.752 1.00 93.19 91 VAL A N 1
ATOM 715 C CA . VAL A 1 91 ? -4.215 2.956 2.411 1.00 93.19 91 VAL A CA 1
ATOM 716 C C . VAL A 1 91 ? -3.654 1.673 1.808 1.00 93.19 91 VAL A C 1
ATOM 718 O O . VAL A 1 91 ? -2.787 1.020 2.394 1.00 93.19 91 VAL A O 1
ATOM 721 N N . TYR A 1 92 ? -4.136 1.342 0.619 1.00 94.00 92 TYR A N 1
ATOM 722 C CA . TYR A 1 92 ? -3.728 0.195 -0.174 1.00 94.00 92 TYR A CA 1
ATOM 723 C C . TYR A 1 92 ? -2.906 0.685 -1.358 1.00 94.00 92 TYR A C 1
ATOM 725 O O . TYR A 1 92 ? -3.363 1.540 -2.118 1.00 94.00 92 TYR A O 1
ATOM 733 N N . ILE A 1 93 ? -1.710 0.133 -1.534 1.00 94.19 93 ILE A N 1
ATOM 734 C CA . ILE A 1 93 ? -0.842 0.446 -2.668 1.00 94.19 93 ILE A CA 1
ATOM 735 C C . ILE A 1 93 ? -0.441 -0.863 -3.335 1.00 94.19 93 ILE A C 1
ATOM 737 O O . ILE A 1 93 ? 0.059 -1.780 -2.681 1.00 94.19 93 ILE A O 1
ATOM 741 N N . ARG A 1 94 ? -0.642 -0.934 -4.647 1.00 94.50 94 ARG A N 1
ATOM 742 C CA . ARG A 1 94 ? -0.190 -2.035 -5.491 1.00 94.50 94 ARG A CA 1
ATOM 743 C C . ARG A 1 94 ? 0.786 -1.499 -6.523 1.00 94.50 94 ARG A C 1
ATOM 745 O O . ARG A 1 94 ? 0.429 -0.635 -7.317 1.00 94.50 94 ARG A O 1
ATOM 752 N N . LEU A 1 95 ? 2.000 -2.032 -6.512 1.00 94.81 95 LEU A N 1
ATOM 753 C CA . LEU A 1 95 ? 3.050 -1.695 -7.467 1.00 94.81 95 LEU A CA 1
ATOM 754 C C . LEU A 1 95 ? 3.295 -2.909 -8.351 1.00 94.81 95 LEU A C 1
ATOM 756 O O . LEU A 1 95 ? 3.571 -3.988 -7.832 1.00 94.81 95 LEU A O 1
ATOM 760 N N . VAL A 1 96 ? 3.201 -2.740 -9.664 1.00 94.31 96 VAL A N 1
ATOM 761 C CA . VAL A 1 96 ? 3.416 -3.815 -10.639 1.00 94.31 96 VAL A CA 1
ATOM 762 C C . VAL A 1 96 ? 4.548 -3.417 -11.573 1.00 94.31 96 VAL A C 1
ATOM 764 O O . VAL A 1 96 ? 4.515 -2.330 -12.142 1.00 94.31 96 VAL A O 1
ATOM 767 N N . ASP A 1 97 ? 5.522 -4.304 -11.759 1.00 93.69 97 ASP A N 1
ATOM 768 C CA . ASP A 1 97 ? 6.592 -4.171 -12.753 1.00 93.69 97 ASP A CA 1
ATOM 769 C C . ASP A 1 97 ? 6.763 -5.514 -13.481 1.00 93.69 97 ASP A C 1
ATOM 771 O O . ASP A 1 97 ? 7.358 -6.463 -12.963 1.00 93.69 97 ASP A O 1
ATOM 775 N N . GLY A 1 98 ? 6.145 -5.630 -14.661 1.00 91.81 98 GLY A N 1
ATOM 776 C CA . GLY A 1 98 ? 6.058 -6.883 -15.415 1.00 91.81 98 GLY A CA 1
ATOM 777 C C . GLY A 1 98 ? 5.309 -7.990 -14.656 1.00 91.81 98 GLY A C 1
ATOM 778 O O . GLY A 1 98 ? 4.084 -7.948 -14.502 1.00 91.81 98 GLY A O 1
ATOM 779 N N . ASP A 1 99 ? 6.048 -9.006 -14.208 1.00 91.12 99 ASP A N 1
ATOM 780 C CA . ASP A 1 99 ? 5.521 -10.126 -13.412 1.00 91.12 99 ASP A CA 1
ATOM 781 C C . ASP A 1 99 ? 5.747 -9.973 -11.905 1.00 91.12 99 ASP A C 1
ATOM 783 O O . ASP A 1 99 ? 5.243 -10.779 -11.123 1.00 91.12 99 ASP A O 1
ATOM 787 N N . HIS A 1 100 ? 6.450 -8.921 -11.490 1.00 94.00 1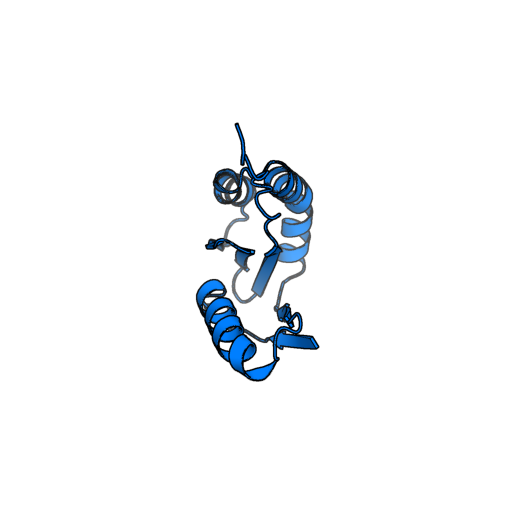00 HIS A N 1
ATOM 788 C CA . HIS A 1 100 ? 6.680 -8.619 -10.088 1.00 94.00 100 HIS A CA 1
ATOM 789 C C . HIS A 1 100 ? 5.591 -7.709 -9.543 1.00 94.00 100 HIS A C 1
ATOM 791 O O . HIS A 1 100 ? 5.135 -6.780 -10.213 1.00 94.00 100 HIS A O 1
ATOM 797 N N . VAL A 1 101 ? 5.193 -7.972 -8.302 1.00 94.56 101 VAL A N 1
ATOM 798 C CA . VAL A 1 101 ? 4.188 -7.177 -7.603 1.00 94.56 101 VAL A CA 1
ATOM 799 C C . VAL A 1 101 ? 4.614 -6.940 -6.167 1.00 94.56 101 VAL A C 1
ATOM 801 O O . VAL A 1 101 ? 5.075 -7.865 -5.500 1.00 94.56 101 VAL A O 1
ATOM 804 N N . LYS A 1 102 ? 4.431 -5.707 -5.702 1.00 94.38 102 LYS A N 1
ATOM 805 C CA . LYS A 1 102 ? 4.563 -5.313 -4.302 1.00 94.38 102 LYS A CA 1
ATOM 806 C C . LYS A 1 102 ? 3.219 -4.808 -3.801 1.00 94.38 102 LYS A C 1
ATOM 808 O O . LYS A 1 102 ? 2.583 -3.982 -4.460 1.00 94.38 102 LYS A O 1
ATOM 813 N N . PHE A 1 103 ? 2.808 -5.281 -2.631 1.00 94.19 103 PHE A N 1
ATOM 814 C CA . PHE A 1 103 ? 1.602 -4.808 -1.961 1.00 94.19 103 PHE A CA 1
ATOM 815 C C . PHE A 1 103 ? 1.988 -4.103 -0.669 1.00 94.19 103 PHE A C 1
ATOM 817 O O . PHE A 1 103 ? 2.698 -4.661 0.164 1.00 94.19 103 PHE A O 1
ATOM 824 N N . VAL A 1 104 ? 1.502 -2.880 -0.487 1.00 92.75 104 VAL A N 1
ATOM 825 C CA . VAL A 1 104 ? 1.701 -2.119 0.744 1.00 92.75 104 VAL A CA 1
ATOM 826 C C . VAL A 1 104 ? 0.342 -1.813 1.348 1.00 92.75 104 VAL A C 1
ATOM 828 O O . VAL A 1 104 ? -0.546 -1.276 0.686 1.00 92.75 104 VAL A O 1
ATOM 831 N N . LEU A 1 105 ? 0.202 -2.165 2.621 1.00 91.75 105 LEU A N 1
ATOM 832 C CA . LEU A 1 105 ? -0.961 -1.874 3.441 1.00 91.75 105 LEU A CA 1
ATOM 833 C C . LEU A 1 105 ? -0.511 -0.957 4.578 1.00 91.75 105 LEU A C 1
ATOM 835 O O . LEU A 1 105 ? 0.290 -1.368 5.417 1.00 91.75 105 LEU A O 1
ATOM 839 N N . LEU A 1 106 ? -0.993 0.284 4.589 1.00 91.44 106 LEU A N 1
ATOM 840 C CA . LEU A 1 106 ? -0.657 1.265 5.620 1.00 91.44 106 LEU A CA 1
ATOM 841 C C . LEU A 1 106 ? -1.903 1.595 6.433 1.00 91.44 106 LEU A C 1
ATOM 843 O O . LEU A 1 106 ? -2.924 1.980 5.869 1.00 91.44 106 LEU A O 1
ATOM 847 N N . GLU A 1 107 ? -1.819 1.472 7.754 1.00 89.00 107 GLU A N 1
ATOM 848 C CA . GLU A 1 107 ? -2.892 1.896 8.654 1.00 89.00 107 GLU A CA 1
ATOM 849 C C . GLU A 1 107 ? -3.031 3.421 8.627 1.00 89.00 107 GLU A C 1
ATOM 851 O O . GLU A 1 107 ? -2.061 4.166 8.794 1.00 89.00 107 GLU A O 1
ATOM 856 N N . ARG A 1 108 ? -4.257 3.903 8.435 1.00 89.12 108 ARG A N 1
ATOM 857 C CA . ARG A 1 108 ? -4.596 5.302 8.661 1.00 89.12 108 ARG A CA 1
ATOM 858 C C . ARG A 1 108 ? -4.596 5.548 10.159 1.00 89.12 108 ARG A C 1
ATOM 860 O O . ARG A 1 108 ? -5.164 4.786 10.939 1.00 89.12 108 ARG A O 1
ATOM 867 N N . MET A 1 109 ? -4.013 6.666 10.570 1.00 75.75 109 MET A N 1
ATOM 868 C CA . MET A 1 109 ? -4.216 7.122 11.936 1.00 75.75 109 MET A CA 1
ATOM 869 C C . MET A 1 109 ? -5.700 7.448 12.121 1.00 75.75 109 MET A C 1
ATOM 871 O O . MET A 1 109 ? -6.255 8.175 11.286 1.00 75.75 109 MET A O 1
ATOM 875 N N . PRO A 1 110 ? -6.336 6.995 13.216 1.00 64.50 110 PRO A N 1
ATOM 876 C CA . PRO A 1 110 ? -7.689 7.406 13.527 1.00 64.50 110 PRO A CA 1
ATOM 877 C C . PRO A 1 110 ? -7.762 8.930 13.504 1.00 64.50 110 PRO A C 1
ATOM 879 O O . PRO A 1 110 ? -6.898 9.628 14.062 1.00 64.50 110 PRO A O 1
ATOM 882 N N . ALA A 1 111 ? -8.805 9.462 12.871 1.00 55.53 111 ALA A N 1
ATOM 883 C CA . ALA A 1 111 ? -9.185 10.830 13.143 1.00 55.53 111 ALA A CA 1
ATOM 884 C C . ALA A 1 111 ? -9.447 10.899 14.651 1.00 55.53 111 ALA A C 1
ATOM 886 O O . ALA A 1 111 ? -10.416 10.327 15.144 1.00 55.53 111 ALA A O 1
ATOM 887 N N . LEU A 1 112 ? -8.567 11.569 15.397 1.00 51.94 112 LEU A N 1
ATOM 888 C CA . LEU A 1 112 ? -8.898 12.067 16.723 1.00 51.94 112 LEU A CA 1
ATOM 889 C C . LEU A 1 112 ? -9.968 13.141 16.499 1.00 51.94 112 LEU A C 1
ATOM 891 O O . LEU A 1 112 ? -9.680 14.334 16.521 1.00 51.94 112 LEU A O 1
ATOM 895 N N . MET A 1 113 ? -11.202 12.723 16.205 1.00 45.78 113 MET A N 1
ATOM 896 C CA . MET A 1 113 ? -12.362 13.545 16.488 1.00 45.78 113 MET A CA 1
ATOM 897 C C . MET A 1 113 ? -12.416 13.601 18.004 1.00 45.78 113 MET A C 1
ATOM 899 O O . MET A 1 113 ? -12.991 12.738 18.664 1.00 45.78 113 MET A O 1
ATOM 903 N N . GLY A 1 114 ? -11.704 14.589 18.553 1.00 45.50 114 GLY A N 1
ATOM 904 C CA . GLY A 1 114 ? -11.937 15.044 19.904 1.00 45.50 114 GLY A CA 1
ATOM 905 C C . GLY A 1 114 ? -13.434 15.256 20.023 1.00 45.50 114 GLY A C 1
ATOM 906 O O . GLY A 1 114 ? -14.022 16.030 19.270 1.00 45.50 114 GLY A O 1
ATOM 907 N N . VAL A 1 115 ? -14.038 14.474 20.905 1.00 48.66 115 VAL A N 1
ATOM 908 C CA . VAL A 1 115 ? -15.401 14.637 21.369 1.00 48.66 115 VAL A CA 1
ATOM 909 C C . VAL A 1 115 ? -15.573 16.112 21.741 1.00 48.66 115 VAL A C 1
ATOM 911 O O . VAL A 1 115 ? -15.133 16.534 22.806 1.00 48.66 115 VAL A O 1
ATOM 914 N N . TRP A 1 116 ? -16.183 16.911 20.865 1.00 51.84 116 TRP A N 1
ATOM 915 C CA . TRP A 1 116 ? -16.748 18.193 21.267 1.00 51.84 116 TRP A CA 1
ATOM 916 C C . TRP A 1 116 ? -18.164 17.902 21.752 1.00 51.84 116 TRP A C 1
ATOM 918 O O . TRP A 1 116 ? -19.148 18.076 21.040 1.00 51.84 116 TRP A O 1
ATOM 928 N N . THR A 1 117 ? -18.255 17.356 22.961 1.00 52.47 117 THR A N 1
ATOM 929 C CA . THR A 1 117 ? -19.480 17.431 23.755 1.00 52.47 117 THR A CA 1
ATOM 930 C C . THR A 1 117 ? -19.302 18.501 24.814 1.00 52.47 117 THR A C 1
ATOM 932 O O . THR A 1 117 ? -18.314 18.463 25.551 1.00 52.47 117 THR A O 1
ATOM 935 N N . SER A 1 118 ? -20.350 19.323 24.946 1.00 44.62 118 SER A N 1
ATOM 936 C CA . SER A 1 118 ? -20.639 20.311 26.006 1.00 44.62 118 SER A CA 1
ATOM 937 C C . SER A 1 118 ? -19.777 21.584 25.936 1.00 44.62 118 SER A C 1
ATOM 939 O O . SER A 1 118 ? -18.565 21.499 25.790 1.00 44.62 118 SER A O 1
ATOM 941 N N . GLU A 1 119 ? -20.319 22.802 25.988 1.00 43.97 119 GLU A N 1
ATOM 942 C CA . GLU A 1 119 ? -21.612 23.303 26.486 1.00 43.97 119 GLU A CA 1
ATOM 943 C C . GLU A 1 119 ? -21.975 24.614 25.760 1.00 43.97 119 GLU A C 1
ATOM 945 O O . GLU A 1 119 ? -21.031 25.364 25.411 1.00 43.97 119 GLU A O 1
#